Protein AF-A0A842XPE3-F1 (afdb_monomer_lite)

Structure (mmCIF, N/CA/C/O backbone):
data_AF-A0A842XPE3-F1
#
_entry.id   AF-A0A842XPE3-F1
#
loop_
_atom_site.group_PDB
_atom_site.id
_atom_site.type_symbol
_atom_site.label_atom_id
_atom_site.label_alt_id
_atom_site.label_comp_id
_atom_site.label_asym_id
_atom_site.label_entity_id
_atom_site.label_seq_id
_atom_site.pdbx_PDB_ins_code
_atom_site.Cartn_x
_atom_site.Cartn_y
_atom_site.Cartn_z
_atom_site.occupancy
_atom_site.B_iso_or_equiv
_atom_site.auth_seq_id
_atom_site.auth_comp_id
_atom_site.auth_asym_id
_atom_site.auth_atom_id
_atom_site.pdbx_PDB_model_num
ATOM 1 N N . MET A 1 1 ? 25.062 -18.124 -10.244 1.00 36.00 1 MET A N 1
ATOM 2 C CA . MET A 1 1 ? 24.394 -17.524 -9.070 1.00 36.00 1 MET A CA 1
ATOM 3 C C . MET A 1 1 ? 24.618 -16.019 -9.121 1.00 36.00 1 MET A C 1
ATOM 5 O O . MET A 1 1 ? 25.694 -15.563 -8.755 1.00 36.00 1 MET A O 1
ATOM 9 N N . LYS A 1 2 ? 23.674 -15.262 -9.690 1.00 33.22 2 LYS A N 1
ATOM 10 C CA . LYS A 1 2 ? 23.742 -13.795 -9.769 1.00 33.22 2 LYS A CA 1
ATOM 11 C C . LYS A 1 2 ? 22.611 -13.239 -8.909 1.00 33.22 2 LYS A C 1
ATOM 13 O O . LYS A 1 2 ? 21.459 -13.591 -9.124 1.00 33.22 2 LYS A O 1
ATOM 18 N N . LYS A 1 3 ? 22.985 -12.457 -7.898 1.00 35.69 3 LYS A N 1
ATOM 19 C CA . LYS A 1 3 ? 22.075 -11.741 -7.002 1.00 35.69 3 LYS A CA 1
ATOM 20 C C . LYS A 1 3 ? 21.251 -10.766 -7.851 1.00 35.69 3 LYS A C 1
ATOM 22 O O . LYS A 1 3 ? 21.852 -9.959 -8.555 1.00 35.69 3 LYS A O 1
ATOM 27 N N . LYS A 1 4 ? 19.920 -10.881 -7.822 1.00 38.25 4 LYS A N 1
ATOM 28 C CA . LYS A 1 4 ? 19.006 -9.914 -8.442 1.00 38.25 4 LYS A CA 1
ATOM 29 C C . LYS A 1 4 ? 19.022 -8.660 -7.559 1.00 38.25 4 LYS A C 1
ATOM 31 O O . LYS A 1 4 ? 18.637 -8.713 -6.396 1.00 38.25 4 LYS A O 1
ATOM 36 N N . THR A 1 5 ? 19.607 -7.581 -8.066 1.00 37.44 5 THR A N 1
ATOM 37 C CA . THR A 1 5 ? 19.641 -6.265 -7.418 1.00 37.44 5 THR A CA 1
ATOM 38 C C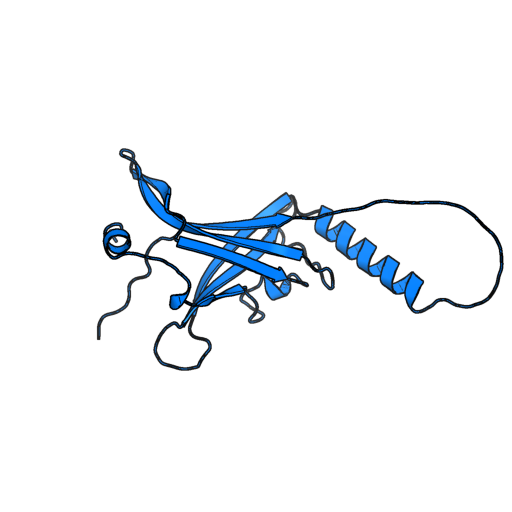 . THR A 1 5 ? 18.333 -5.536 -7.702 1.00 37.44 5 THR A C 1
ATOM 40 O O . THR A 1 5 ? 17.920 -5.433 -8.852 1.00 37.44 5 THR A O 1
ATOM 43 N N . LEU A 1 6 ? 17.687 -5.086 -6.628 1.00 38.62 6 LEU A N 1
ATOM 44 C CA . LEU A 1 6 ? 16.373 -4.451 -6.579 1.00 38.62 6 LEU A CA 1
ATOM 45 C C . LEU A 1 6 ? 16.421 -3.052 -7.234 1.00 38.62 6 LEU A C 1
ATOM 47 O O . LEU A 1 6 ? 17.129 -2.173 -6.752 1.00 38.62 6 LEU A O 1
ATOM 51 N N . THR A 1 7 ? 15.699 -2.859 -8.339 1.00 47.25 7 THR A N 1
ATOM 52 C CA . THR A 1 7 ? 15.578 -1.593 -9.090 1.00 47.25 7 THR A CA 1
ATOM 53 C C . THR A 1 7 ? 14.576 -0.623 -8.447 1.00 47.25 7 THR A C 1
ATOM 55 O O . THR A 1 7 ? 13.522 -1.038 -7.968 1.00 47.25 7 THR A O 1
ATOM 58 N N . SER A 1 8 ? 14.901 0.677 -8.457 1.00 49.47 8 SER A N 1
ATOM 59 C CA . SER A 1 8 ? 14.125 1.764 -7.834 1.00 49.47 8 SER A CA 1
ATOM 60 C C . SER A 1 8 ? 12.834 2.078 -8.610 1.00 49.47 8 SER A C 1
ATOM 62 O O . SER A 1 8 ? 12.870 2.478 -9.774 1.00 49.47 8 SER A O 1
ATOM 64 N N . LEU A 1 9 ? 11.683 1.907 -7.960 1.00 60.75 9 LEU A N 1
ATOM 65 C CA . LEU A 1 9 ? 10.339 1.984 -8.538 1.00 60.75 9 LEU A CA 1
ATOM 66 C C . LEU A 1 9 ? 9.446 2.815 -7.608 1.00 60.75 9 LEU A C 1
ATOM 68 O O . LEU A 1 9 ? 9.406 2.570 -6.402 1.00 60.75 9 LEU A O 1
ATOM 72 N N . ILE A 1 10 ? 8.716 3.790 -8.153 1.00 66.12 10 ILE A N 1
ATOM 73 C CA . ILE A 1 10 ? 7.842 4.659 -7.354 1.00 66.12 10 ILE A CA 1
ATOM 74 C C . ILE A 1 10 ? 6.418 4.100 -7.394 1.00 66.12 10 ILE A C 1
ATOM 76 O O . ILE A 1 10 ? 5.744 4.142 -8.427 1.00 66.12 10 ILE A O 1
ATOM 80 N N . VAL A 1 11 ? 5.940 3.619 -6.245 1.00 74.38 11 VAL A N 1
ATOM 81 C CA . VAL A 1 11 ? 4.558 3.157 -6.054 1.00 74.38 11 VAL A CA 1
ATOM 82 C C . VAL A 1 11 ? 3.724 4.272 -5.431 1.00 74.38 11 VAL A C 1
ATOM 84 O O . VAL A 1 11 ? 4.119 4.875 -4.436 1.00 74.38 11 VAL A O 1
ATOM 87 N N . MET A 1 12 ? 2.563 4.560 -6.020 1.00 73.69 12 MET A N 1
ATOM 88 C CA . MET A 1 12 ? 1.589 5.507 -5.481 1.00 73.69 12 MET A CA 1
ATOM 89 C C . MET A 1 12 ? 0.280 4.788 -5.176 1.00 73.69 12 MET A C 1
ATOM 91 O O . MET A 1 12 ? -0.225 4.028 -6.003 1.00 73.69 12 MET A O 1
ATOM 95 N N . VAL A 1 13 ? -0.267 5.077 -3.997 1.00 73.00 13 VAL A N 1
ATOM 96 C CA . VAL A 1 13 ? -1.545 4.554 -3.524 1.00 73.00 13 VAL A CA 1
ATOM 97 C C . VAL A 1 13 ? -2.508 5.717 -3.294 1.00 73.00 13 VAL A C 1
ATOM 99 O O . VAL A 1 13 ? -2.135 6.704 -2.659 1.00 73.00 13 VAL A O 1
ATOM 102 N N . ALA A 1 14 ? -3.730 5.611 -3.817 1.00 69.88 14 ALA A N 1
ATOM 103 C CA . ALA A 1 14 ? -4.815 6.557 -3.558 1.00 69.88 14 ALA A CA 1
ATOM 104 C C . ALA A 1 14 ? -5.990 5.835 -2.881 1.00 69.88 14 ALA A C 1
ATOM 106 O O . ALA A 1 14 ? -6.438 4.796 -3.366 1.00 69.88 14 ALA A O 1
ATOM 107 N N . ILE A 1 15 ? -6.474 6.394 -1.766 1.00 66.62 15 ILE A N 1
ATOM 108 C CA . ILE A 1 15 ? -7.606 5.875 -0.985 1.00 66.62 15 ILE A CA 1
ATOM 109 C C . ILE A 1 15 ? -8.781 6.836 -1.173 1.00 66.62 15 ILE A C 1
ATOM 111 O O . ILE A 1 15 ? -8.673 8.025 -0.872 1.00 66.62 15 ILE A O 1
ATOM 115 N N . LEU A 1 16 ? -9.890 6.330 -1.712 1.00 53.88 16 LEU A N 1
ATOM 116 C CA . LEU A 1 16 ? -11.106 7.103 -1.972 1.00 53.88 16 LEU A CA 1
ATOM 117 C C . LEU A 1 16 ? -12.154 6.785 -0.899 1.00 53.88 16 LEU A C 1
ATOM 119 O O . LEU A 1 16 ? -12.742 5.709 -0.907 1.00 53.88 16 LEU A O 1
ATOM 123 N N . LEU A 1 17 ? -12.410 7.734 0.004 1.00 44.88 17 LEU A N 1
ATOM 124 C CA . LEU A 1 17 ? -13.482 7.653 1.001 1.00 44.88 17 LEU A CA 1
ATOM 125 C C . LEU A 1 17 ? -14.744 8.343 0.460 1.00 44.88 17 LEU A C 1
ATOM 127 O O . LEU A 1 17 ? -14.771 9.563 0.304 1.00 44.88 17 LEU A O 1
ATOM 131 N N . PHE A 1 18 ? -15.798 7.575 0.174 1.00 36.72 18 PHE A N 1
ATOM 132 C CA . PHE A 1 18 ? -17.122 8.108 -0.167 1.00 36.72 18 PHE A CA 1
ATOM 133 C C . PHE A 1 18 ? -18.004 8.119 1.088 1.00 36.72 18 PHE A C 1
ATOM 135 O O . PHE A 1 18 ? -18.432 7.066 1.548 1.00 36.72 18 PHE A O 1
ATOM 142 N N . VAL A 1 19 ? -18.305 9.302 1.633 1.00 42.56 19 VAL A N 1
ATOM 143 C CA . VAL A 1 19 ? -19.253 9.453 2.751 1.00 42.56 19 VAL A CA 1
ATOM 144 C C . VAL A 1 19 ? -20.559 10.036 2.212 1.00 42.56 19 VAL A C 1
ATOM 146 O O . VAL A 1 19 ? -20.642 11.227 1.918 1.00 42.56 19 VAL A O 1
ATOM 149 N N . MET A 1 20 ? -21.586 9.196 2.052 1.00 39.41 20 MET A N 1
ATOM 150 C CA . MET A 1 20 ? -22.946 9.654 1.752 1.00 39.41 20 MET A CA 1
ATOM 151 C C . MET A 1 20 ? -23.725 9.836 3.056 1.00 39.41 20 MET A C 1
ATOM 153 O O . MET A 1 20 ? -24.170 8.868 3.662 1.00 39.41 20 MET A O 1
ATOM 157 N N . PHE A 1 21 ? -23.918 11.087 3.477 1.00 45.19 21 PHE A N 1
ATOM 158 C CA . PHE A 1 21 ? -24.895 11.430 4.509 1.00 45.19 21 PHE A CA 1
ATOM 159 C C . PHE A 1 21 ? -26.269 11.642 3.869 1.00 45.19 21 PHE A C 1
ATOM 161 O O . PHE A 1 21 ? -26.440 12.550 3.055 1.00 45.19 21 PHE A O 1
ATOM 168 N N . ALA A 1 22 ? -27.266 10.855 4.275 1.00 47.03 22 ALA A N 1
ATOM 169 C CA . ALA A 1 22 ? -28.668 11.174 4.032 1.00 47.03 22 ALA A CA 1
ATOM 170 C C . ALA A 1 22 ? -29.568 10.666 5.172 1.00 47.03 22 ALA A C 1
ATOM 172 O O . ALA A 1 22 ? -29.784 9.468 5.313 1.00 47.03 22 ALA A O 1
ATOM 173 N N . GLY A 1 23 ? -30.151 11.616 5.914 1.00 35.38 23 GLY A N 1
ATOM 174 C CA . GLY A 1 23 ? -31.507 11.491 6.459 1.00 35.38 23 GLY A CA 1
ATOM 175 C C . GLY A 1 23 ? -31.656 11.265 7.966 1.00 35.38 23 GLY A C 1
ATO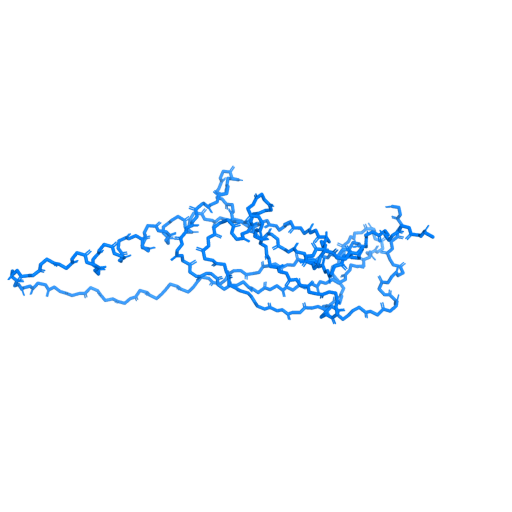M 176 O O . GLY A 1 23 ? -31.789 10.132 8.411 1.00 35.38 23 GLY A O 1
ATOM 177 N N . CYS A 1 24 ? -31.791 12.354 8.729 1.00 47.81 24 CYS A N 1
ATOM 178 C CA . CYS A 1 24 ? -32.599 12.364 9.955 1.00 47.81 24 CYS A CA 1
ATOM 179 C C . CYS A 1 24 ? -34.094 12.436 9.586 1.00 47.81 24 CYS A C 1
ATOM 181 O O . CYS A 1 24 ? -34.437 13.235 8.716 1.00 47.81 24 CYS A O 1
ATOM 183 N N . VAL A 1 25 ? -34.972 11.691 10.276 1.00 49.00 25 VAL A N 1
ATOM 184 C CA . VAL A 1 25 ? -36.360 12.089 10.618 1.00 49.00 25 VAL A CA 1
ATOM 185 C C . VAL A 1 25 ? -36.943 11.167 11.711 1.00 49.00 25 VAL A C 1
ATOM 187 O O . VAL A 1 25 ? -36.576 9.999 11.810 1.00 49.00 25 VAL A O 1
ATOM 190 N N . GLU A 1 26 ? -37.794 11.771 12.546 1.00 46.25 26 GLU A N 1
ATOM 191 C CA . GLU A 1 26 ? -38.226 11.466 13.924 1.00 46.25 26 GLU A CA 1
ATOM 192 C C . GLU A 1 26 ? -39.283 10.355 14.175 1.00 46.25 26 GLU A C 1
ATOM 194 O O . GLU A 1 26 ? -40.175 10.116 13.368 1.00 46.25 26 GLU A O 1
ATOM 199 N N . GLU A 1 27 ? -39.160 9.784 15.389 1.00 46.66 27 GLU A N 1
ATOM 200 C CA . GLU A 1 27 ? -40.140 9.460 16.460 1.00 46.66 27 GLU A CA 1
ATOM 201 C C . GLU A 1 27 ? -41.373 8.539 16.243 1.00 46.66 27 GLU A C 1
ATOM 203 O O . GLU A 1 27 ? -42.316 8.853 15.521 1.00 46.66 27 GLU A O 1
ATOM 208 N N . GLY A 1 28 ? -41.430 7.455 17.046 1.00 37.06 28 GLY A N 1
ATOM 209 C CA . GLY A 1 28 ? -42.681 6.841 17.529 1.00 37.06 28 GLY A CA 1
ATOM 210 C C . GLY A 1 28 ? -42.719 5.302 17.605 1.00 37.06 28 GLY A C 1
ATOM 211 O O . GLY A 1 28 ? -42.912 4.646 16.587 1.00 37.06 28 GLY A O 1
ATOM 212 N N . GLY A 1 29 ? -42.661 4.724 18.819 1.00 32.75 29 GLY A N 1
ATOM 213 C CA . GLY A 1 29 ? -43.177 3.369 19.114 1.00 32.75 29 GLY A CA 1
ATOM 214 C C . GLY A 1 29 ? -42.201 2.388 19.786 1.00 32.75 29 GLY A C 1
ATOM 215 O O . GLY A 1 29 ? -41.209 1.969 19.202 1.00 32.75 29 GLY A O 1
ATOM 216 N N . GLU A 1 30 ? -42.513 1.991 21.020 1.00 46.19 30 GLU A N 1
ATOM 217 C CA . GLU A 1 30 ? -41.716 1.109 21.882 1.00 46.19 30 GLU A CA 1
ATOM 218 C C . GLU A 1 30 ? -41.794 -0.389 21.506 1.00 46.19 30 GLU A C 1
ATOM 220 O O . GLU A 1 30 ? -42.855 -0.923 21.189 1.00 46.19 30 GLU A O 1
ATOM 225 N N . THR A 1 31 ? -40.663 -1.078 21.718 1.00 50.97 31 THR A N 1
ATOM 226 C CA . THR A 1 31 ? -40.446 -2.533 21.904 1.00 50.97 31 THR A CA 1
ATOM 227 C C . THR A 1 31 ? -40.299 -3.470 20.691 1.00 50.97 31 THR A C 1
ATOM 229 O O . THR A 1 31 ? -41.121 -4.338 20.424 1.00 50.97 31 THR A O 1
ATOM 232 N N . ALA A 1 32 ? -39.097 -3.454 20.106 1.00 39.03 32 ALA A N 1
ATOM 233 C CA . ALA A 1 32 ? -38.314 -4.671 19.855 1.00 39.03 32 ALA A CA 1
ATOM 234 C C . ALA A 1 32 ? -36.823 -4.310 19.950 1.00 39.03 32 ALA A C 1
ATOM 236 O O . ALA A 1 32 ? -36.378 -3.386 19.279 1.00 39.03 32 ALA A O 1
ATOM 237 N N . LYS A 1 33 ? -36.054 -4.985 20.813 1.00 48.81 33 LYS A N 1
ATOM 238 C CA . LYS A 1 33 ? -34.618 -4.719 21.008 1.00 48.81 33 LYS A CA 1
ATOM 239 C C . LYS A 1 33 ? -33.875 -5.011 19.686 1.00 48.81 33 LYS A C 1
ATOM 241 O O . LYS A 1 33 ? -33.785 -6.184 19.322 1.00 48.81 33 LYS A O 1
ATOM 246 N N . PRO A 1 34 ? -33.344 -4.009 18.955 1.00 46.06 34 PRO A N 1
ATOM 247 C CA . PRO A 1 34 ? -32.669 -4.226 17.684 1.00 46.06 34 PRO A CA 1
ATOM 248 C C . PRO A 1 34 ? -31.174 -4.360 17.966 1.00 46.06 34 PRO A C 1
ATOM 250 O O . PRO A 1 34 ? -30.375 -3.502 17.603 1.00 46.06 34 PRO A O 1
ATOM 253 N N . THR A 1 35 ? -30.785 -5.409 18.691 1.00 52.56 35 THR A N 1
ATOM 254 C CA . THR A 1 35 ? -29.404 -5.519 19.185 1.00 52.56 35 THR A CA 1
ATOM 255 C C . THR A 1 35 ? -28.397 -5.729 18.046 1.00 52.56 35 THR A C 1
ATOM 257 O O . THR A 1 35 ? -27.246 -5.372 18.193 1.00 52.56 35 THR A O 1
ATOM 260 N N . GLY A 1 36 ? -28.813 -6.230 16.875 1.00 49.16 36 GLY A N 1
ATOM 261 C CA . GLY A 1 36 ? -27.883 -6.501 15.766 1.00 49.16 36 GLY A CA 1
ATOM 262 C C . GLY A 1 36 ? -27.608 -5.329 14.815 1.00 49.16 36 GLY A C 1
ATOM 263 O O . GLY A 1 36 ? -26.529 -5.259 14.237 1.00 49.16 36 GLY A O 1
ATOM 264 N N . GLN A 1 37 ? -28.565 -4.415 14.624 1.00 48.00 37 GLN A N 1
ATOM 265 C CA . GLN A 1 37 ? -28.473 -3.384 13.579 1.00 48.00 37 GLN A CA 1
ATOM 266 C C . GLN A 1 37 ? -28.061 -2.018 14.134 1.00 48.00 37 GLN A C 1
ATOM 268 O O . GLN A 1 37 ? -27.247 -1.340 13.516 1.00 48.00 37 GLN A O 1
ATOM 273 N N . ALA A 1 38 ? -28.546 -1.639 15.321 1.00 54.19 38 ALA A N 1
ATOM 274 C CA . ALA A 1 38 ? -28.102 -0.409 15.977 1.00 54.19 38 ALA A CA 1
ATOM 275 C C . ALA A 1 38 ? -26.623 -0.503 16.394 1.00 54.19 38 ALA A C 1
ATOM 277 O O . ALA A 1 38 ? -25.859 0.436 16.190 1.00 54.19 38 ALA A O 1
ATOM 278 N N . GLU A 1 39 ? -26.191 -1.659 16.905 1.00 58.91 39 GLU A N 1
ATOM 279 C CA . GLU A 1 39 ? -24.817 -1.873 17.377 1.00 58.91 39 GLU A CA 1
ATOM 280 C C . GLU A 1 39 ? -23.798 -1.852 16.222 1.00 58.91 39 GLU A C 1
ATOM 282 O O . GLU A 1 39 ? -22.776 -1.174 16.321 1.00 58.91 39 GLU A O 1
ATOM 287 N N . LYS A 1 40 ? -24.123 -2.476 15.078 1.00 60.47 40 LYS A N 1
ATOM 288 C CA . LYS A 1 40 ? -23.266 -2.476 13.879 1.00 60.47 40 LYS A CA 1
ATOM 289 C C . LYS A 1 40 ? -23.090 -1.077 13.275 1.00 60.47 40 LYS A C 1
ATOM 291 O O . LYS A 1 40 ? -21.971 -0.700 12.948 1.00 60.47 40 LYS A O 1
ATOM 296 N N . VAL A 1 41 ? -24.167 -0.289 13.196 1.00 64.56 41 VAL A N 1
ATOM 297 C CA . VAL A 1 41 ? -24.109 1.108 12.720 1.00 64.56 41 VAL A CA 1
ATOM 298 C C . VAL A 1 41 ? -23.256 1.970 13.652 1.00 64.56 41 VAL A C 1
ATOM 300 O O . VAL A 1 41 ? -22.528 2.844 13.188 1.00 64.56 41 VAL A O 1
ATOM 303 N N . THR A 1 42 ? -23.297 1.702 14.960 1.00 77.44 42 THR A N 1
ATOM 304 C CA . THR A 1 42 ? -22.484 2.442 15.935 1.00 77.44 42 THR A CA 1
ATOM 305 C C . THR A 1 42 ? -20.999 2.127 15.771 1.00 77.44 42 THR A C 1
ATOM 307 O O . THR A 1 42 ? -20.172 3.025 15.888 1.00 77.44 42 THR A O 1
ATOM 310 N N . GLU A 1 43 ? -20.649 0.868 15.496 1.00 85.56 43 GLU A N 1
ATOM 311 C CA . GLU A 1 43 ? -19.250 0.469 15.347 1.00 85.56 43 GLU A CA 1
ATOM 312 C C . GLU A 1 43 ? -18.647 0.963 14.034 1.00 85.56 43 GLU A C 1
ATOM 314 O O . GLU A 1 43 ? -17.614 1.619 14.062 1.00 85.56 43 GLU A O 1
ATOM 319 N N . GLU A 1 44 ? -19.333 0.769 12.908 1.00 86.62 44 GLU A N 1
ATOM 320 C CA . GLU A 1 44 ? -18.898 1.310 11.615 1.00 86.62 44 GLU A CA 1
ATOM 321 C C . GLU A 1 44 ? -18.707 2.835 11.683 1.00 86.62 44 GLU A C 1
ATOM 323 O O . GLU A 1 44 ? -17.696 3.358 11.221 1.00 86.62 44 GLU A O 1
ATOM 328 N N . SER A 1 45 ? -19.611 3.548 12.366 1.00 89.25 45 SER A N 1
ATOM 329 C CA . SER A 1 45 ? -19.487 4.999 12.569 1.00 89.25 45 SER A CA 1
ATOM 330 C C . SER A 1 45 ? -18.221 5.385 13.343 1.00 89.25 45 SER A C 1
ATOM 332 O O . SER A 1 45 ? -17.534 6.322 12.946 1.00 89.25 45 SER A O 1
ATOM 334 N N . LYS A 1 46 ? -17.853 4.651 14.404 1.00 93.62 46 LYS A N 1
ATOM 335 C CA . LYS A 1 46 ? -16.594 4.899 15.137 1.00 93.62 46 LYS A CA 1
ATOM 336 C C . LYS A 1 46 ? -15.364 4.628 14.276 1.00 93.62 46 LYS A C 1
ATOM 338 O O . LYS A 1 46 ? -14.380 5.356 14.361 1.00 93.62 46 LYS A O 1
ATOM 343 N N . GLN A 1 47 ? -15.402 3.580 13.458 1.00 95.25 47 GLN A N 1
ATOM 344 C CA . GLN A 1 47 ? -14.294 3.243 12.562 1.00 95.25 47 GLN A CA 1
ATOM 345 C C . GLN A 1 47 ? -14.128 4.318 11.481 1.00 95.25 47 GLN A C 1
ATOM 347 O O . GLN A 1 47 ? -13.007 4.713 11.163 1.00 95.25 47 GLN A O 1
ATOM 352 N N . MET A 1 48 ? -15.236 4.885 10.998 1.00 91.88 48 MET A N 1
ATOM 353 C CA . MET A 1 48 ? -15.226 6.049 10.112 1.00 91.88 48 MET A CA 1
ATOM 354 C C . MET A 1 48 ? -14.696 7.317 10.799 1.00 91.88 48 MET A C 1
ATOM 356 O O . MET A 1 48 ? -13.953 8.073 10.175 1.00 91.88 48 MET A O 1
ATOM 360 N N . GLU A 1 49 ? -15.012 7.548 12.079 1.00 93.19 49 GLU A N 1
ATOM 361 C CA . GLU A 1 49 ? -14.414 8.641 12.864 1.00 93.19 49 GLU A CA 1
ATOM 362 C C . GLU A 1 49 ? -12.897 8.469 13.020 1.00 93.19 49 GLU A C 1
ATOM 364 O O . GLU A 1 49 ? -12.155 9.437 12.854 1.00 93.19 49 GLU A O 1
ATOM 369 N N . LEU A 1 50 ? -12.417 7.245 13.271 1.00 94.31 50 LEU A N 1
ATOM 370 C CA . LEU A 1 50 ? -10.982 6.943 13.291 1.00 94.31 50 LEU A CA 1
ATOM 371 C C . LEU A 1 50 ? -10.340 7.221 11.931 1.00 94.31 50 LEU A C 1
ATOM 373 O O . LEU A 1 50 ? -9.319 7.901 11.866 1.00 94.31 50 LEU A O 1
ATOM 377 N N . LEU A 1 51 ? -10.948 6.759 10.839 1.00 95.06 51 LEU A N 1
ATOM 378 C CA . LEU A 1 51 ? -10.459 7.015 9.483 1.00 95.06 51 LEU A CA 1
ATOM 379 C C . LEU A 1 51 ? -10.406 8.504 9.141 1.00 95.06 51 LEU A C 1
ATOM 381 O O . LEU A 1 51 ? -9.469 8.940 8.476 1.00 95.06 51 LEU A O 1
ATOM 385 N N . ALA A 1 52 ? -11.351 9.301 9.642 1.00 94.88 52 ALA A N 1
ATOM 386 C CA . ALA A 1 52 ? -11.354 10.750 9.454 1.00 94.88 52 ALA A CA 1
ATOM 387 C C . ALA A 1 52 ? -10.158 11.458 10.122 1.00 94.88 52 ALA A C 1
ATOM 389 O O . ALA A 1 52 ? -9.869 12.607 9.787 1.00 94.88 52 ALA A O 1
ATOM 390 N N . THR A 1 53 ? -9.437 10.792 11.034 1.00 96.38 53 THR A N 1
ATOM 391 C CA . THR A 1 53 ? -8.192 11.321 11.620 1.00 96.38 53 THR A CA 1
ATOM 392 C C . THR A 1 53 ? -6.975 11.172 10.706 1.00 96.38 53 THR A C 1
ATOM 394 O O . THR A 1 53 ? -5.948 11.803 10.962 1.00 96.38 53 THR A O 1
ATOM 397 N N . ALA A 1 54 ? -7.067 10.368 9.641 1.00 96.19 54 ALA A N 1
ATOM 398 C CA . ALA A 1 54 ? -5.974 10.171 8.701 1.00 96.19 54 ALA A CA 1
ATOM 399 C C . ALA A 1 54 ? -5.675 11.471 7.939 1.00 96.19 54 ALA A C 1
ATOM 401 O O . ALA A 1 54 ? -6.532 12.018 7.246 1.00 96.19 54 ALA A O 1
ATOM 402 N N . VAL A 1 55 ? -4.434 11.949 8.029 1.00 96.56 55 VAL A N 1
ATOM 403 C CA . VAL A 1 55 ? -3.977 13.163 7.325 1.00 96.56 55 VAL A CA 1
ATOM 404 C C . VAL A 1 55 ? -2.903 12.875 6.283 1.00 96.56 55 VAL A C 1
ATOM 406 O O . VAL A 1 55 ? -2.637 13.712 5.422 1.00 96.56 55 VAL A O 1
ATOM 409 N N . SER A 1 56 ? -2.261 11.709 6.354 1.00 95.06 56 SER A N 1
ATOM 410 C CA . SER A 1 56 ? -1.269 11.286 5.368 1.00 95.06 56 SER A CA 1
ATOM 411 C C . SER A 1 56 ? -1.282 9.773 5.180 1.00 95.06 56 SER A C 1
ATOM 413 O O . SER A 1 56 ? -1.789 9.032 6.017 1.00 95.06 56 SER A O 1
ATOM 415 N N . GLY A 1 57 ? -0.739 9.322 4.052 1.00 91.81 57 GLY A N 1
ATOM 416 C CA . GLY A 1 57 ? -0.494 7.913 3.775 1.00 91.81 57 GLY A CA 1
ATOM 417 C C . GLY A 1 57 ? 1.001 7.661 3.621 1.00 91.81 57 GLY A C 1
ATOM 418 O O . GLY A 1 57 ? 1.735 8.522 3.133 1.00 91.81 57 GLY A O 1
ATOM 419 N N . SER A 1 58 ? 1.449 6.474 4.006 1.00 90.56 58 SER A N 1
ATOM 420 C CA . SER A 1 58 ? 2.785 5.970 3.704 1.00 90.56 58 SER A CA 1
ATOM 421 C C . SER A 1 58 ? 2.678 4.612 3.025 1.00 90.56 58 SER A C 1
ATOM 423 O O . SER A 1 58 ? 1.691 3.900 3.192 1.00 90.56 58 SER A O 1
ATOM 425 N N . VAL A 1 59 ? 3.669 4.278 2.205 1.00 92.31 59 VAL A N 1
ATOM 426 C CA . VAL A 1 59 ? 3.686 3.026 1.451 1.00 92.31 59 VAL A CA 1
ATOM 427 C C . VAL A 1 59 ? 5.043 2.384 1.648 1.00 92.31 59 VAL A C 1
ATOM 429 O O . VAL A 1 59 ? 6.072 2.981 1.335 1.00 92.31 59 VAL A O 1
ATOM 432 N N . MET A 1 60 ? 5.037 1.159 2.153 1.00 91.62 60 MET A N 1
ATOM 433 C CA . MET A 1 60 ? 6.202 0.287 2.157 1.00 91.62 60 MET A CA 1
ATOM 434 C C . MET A 1 60 ? 6.023 -0.764 1.065 1.00 91.62 60 MET A C 1
ATOM 436 O O . MET A 1 60 ? 4.916 -1.237 0.820 1.00 91.62 60 MET A O 1
ATOM 440 N N . THR A 1 61 ? 7.110 -1.128 0.396 1.00 90.69 61 THR A N 1
ATOM 441 C CA . THR A 1 61 ? 7.094 -2.184 -0.618 1.00 90.69 61 THR A CA 1
ATOM 442 C C . THR A 1 61 ? 8.228 -3.161 -0.373 1.00 90.69 61 THR A C 1
ATOM 444 O O . THR A 1 61 ? 9.286 -2.784 0.131 1.00 90.69 61 THR A O 1
ATOM 447 N N . MET A 1 62 ? 7.991 -4.430 -0.688 1.00 89.06 62 MET A N 1
ATOM 448 C CA . MET A 1 62 ? 9.000 -5.485 -0.617 1.00 89.06 62 MET A CA 1
ATOM 449 C C . MET A 1 62 ? 8.790 -6.449 -1.775 1.00 89.06 62 MET A C 1
ATOM 451 O O . MET A 1 62 ? 7.651 -6.826 -2.045 1.00 89.06 62 MET A O 1
ATOM 455 N N . ALA A 1 63 ? 9.873 -6.885 -2.413 1.00 88.62 63 ALA A N 1
ATOM 456 C CA . ALA A 1 63 ? 9.820 -8.114 -3.192 1.00 88.62 63 ALA A CA 1
ATOM 457 C C . ALA A 1 63 ? 9.626 -9.289 -2.221 1.00 88.62 63 ALA A C 1
ATOM 459 O O . ALA A 1 63 ? 10.260 -9.315 -1.159 1.00 88.62 63 ALA A O 1
ATOM 460 N N . LYS A 1 64 ? 8.706 -10.202 -2.531 1.00 85.81 64 LYS A N 1
ATOM 461 C CA . LYS A 1 64 ? 8.487 -11.410 -1.733 1.00 85.81 64 LYS A CA 1
ATOM 462 C C . LYS A 1 64 ? 8.159 -12.596 -2.625 1.00 85.81 64 LYS A C 1
ATOM 464 O O . LYS A 1 64 ? 7.424 -12.463 -3.598 1.00 85.81 64 LYS A O 1
ATOM 469 N N . ASN A 1 65 ? 8.618 -13.753 -2.178 1.00 86.44 65 ASN A N 1
ATOM 470 C CA . ASN A 1 65 ? 8.027 -15.039 -2.495 1.00 86.44 65 ASN A CA 1
ATOM 471 C C . ASN A 1 65 ? 6.817 -15.313 -1.568 1.00 86.44 65 ASN A C 1
ATOM 473 O O . ASN A 1 65 ? 6.859 -15.031 -0.364 1.00 86.44 65 ASN A O 1
ATOM 477 N N . TRP A 1 66 ? 5.739 -15.852 -2.125 1.00 85.81 66 TRP A N 1
ATOM 478 C CA . TRP A 1 66 ? 4.544 -16.348 -1.453 1.00 85.81 66 TRP A CA 1
ATOM 479 C C . TRP A 1 66 ? 4.109 -17.754 -1.911 1.00 85.81 66 TRP A C 1
ATOM 481 O O . TRP A 1 66 ? 3.106 -18.249 -1.390 1.00 85.81 66 TRP A O 1
ATOM 491 N N . ASP A 1 67 ? 4.818 -18.395 -2.843 1.00 84.38 67 ASP A N 1
ATOM 492 C CA . ASP A 1 67 ? 4.555 -19.762 -3.322 1.00 84.38 67 ASP A CA 1
ATOM 493 C C . ASP A 1 67 ? 5.558 -20.829 -2.811 1.00 84.38 67 ASP A C 1
ATOM 495 O O . ASP A 1 67 ? 5.406 -22.024 -3.074 1.00 84.38 67 ASP A O 1
ATOM 499 N N . ALA A 1 68 ? 6.523 -20.399 -1.995 1.00 77.19 68 ALA A N 1
ATOM 500 C CA . ALA A 1 68 ? 7.619 -21.160 -1.398 1.00 77.19 68 ALA A CA 1
ATOM 501 C C . ALA A 1 68 ? 8.663 -21.729 -2.380 1.00 77.19 68 ALA A C 1
ATOM 503 O O . ALA A 1 68 ? 9.396 -22.660 -2.020 1.00 77.19 68 ALA A O 1
ATOM 504 N N . ASP A 1 69 ? 8.768 -21.173 -3.586 1.00 82.75 69 ASP A N 1
ATOM 505 C CA . ASP A 1 69 ? 9.894 -21.402 -4.486 1.00 82.75 69 ASP A CA 1
ATOM 506 C C . ASP A 1 69 ? 11.140 -20.537 -4.140 1.00 82.75 69 ASP A C 1
ATOM 508 O O . ASP A 1 69 ? 11.276 -19.984 -3.043 1.00 82.75 69 ASP A O 1
ATOM 512 N N . ALA A 1 70 ? 12.157 -20.545 -5.008 1.00 75.06 70 ALA A N 1
ATOM 513 C CA . ALA A 1 70 ? 13.421 -19.841 -4.763 1.00 75.06 70 ALA A CA 1
ATOM 514 C C . ALA A 1 70 ? 13.439 -18.392 -5.285 1.00 75.06 70 ALA A C 1
ATOM 516 O O . ALA A 1 70 ? 14.434 -17.684 -5.090 1.00 75.06 70 ALA A O 1
ATOM 517 N N . GLU A 1 71 ? 12.402 -17.973 -5.999 1.00 82.50 71 GLU A N 1
ATOM 518 C CA . GLU A 1 71 ? 12.306 -16.720 -6.729 1.00 82.50 71 GLU A CA 1
ATOM 519 C C . GLU A 1 71 ? 11.251 -15.821 -6.078 1.00 82.50 71 GLU A C 1
ATOM 521 O O . GLU A 1 71 ? 10.279 -16.283 -5.499 1.00 82.50 71 GLU A O 1
ATOM 526 N N . ASP A 1 72 ? 11.458 -14.505 -6.100 1.00 84.44 72 ASP A N 1
ATOM 527 C CA . ASP A 1 72 ? 10.396 -13.601 -5.661 1.00 84.44 72 ASP A CA 1
ATOM 528 C C . ASP A 1 72 ? 9.272 -13.619 -6.708 1.00 84.44 72 ASP A C 1
ATOM 530 O O . ASP A 1 72 ? 9.537 -13.418 -7.896 1.00 84.44 72 ASP A O 1
ATOM 534 N N . ASP A 1 73 ? 8.031 -13.800 -6.263 1.00 86.94 73 ASP A N 1
ATOM 535 C CA . ASP A 1 73 ? 6.844 -13.848 -7.124 1.00 86.94 73 ASP A CA 1
ATOM 536 C C . ASP A 1 73 ? 6.413 -12.457 -7.609 1.00 86.94 73 ASP A C 1
ATOM 538 O O . ASP A 1 73 ? 5.820 -12.283 -8.679 1.00 86.94 73 ASP A O 1
ATOM 542 N N . GLY A 1 74 ? 6.689 -11.433 -6.800 1.00 89.75 74 GLY A N 1
ATOM 543 C CA . GLY A 1 74 ? 6.281 -10.072 -7.102 1.00 89.75 74 GLY A CA 1
ATOM 544 C C . GLY A 1 74 ? 6.556 -9.076 -5.989 1.00 89.75 74 GLY A C 1
ATOM 545 O O . GLY A 1 74 ? 7.374 -9.294 -5.092 1.00 89.75 74 GLY A O 1
ATOM 546 N N . ILE A 1 75 ? 5.847 -7.952 -6.060 1.00 91.44 75 ILE A N 1
ATOM 547 C CA . ILE A 1 75 ? 5.917 -6.861 -5.090 1.00 91.44 75 ILE A CA 1
ATOM 548 C C . ILE A 1 75 ? 4.718 -6.962 -4.151 1.00 91.44 75 ILE A C 1
ATOM 550 O O . ILE A 1 75 ? 3.577 -7.066 -4.593 1.00 91.44 75 ILE A O 1
ATOM 554 N N . VAL A 1 76 ? 4.965 -6.867 -2.848 1.00 94.38 76 VAL A N 1
ATOM 555 C CA . VAL A 1 76 ? 3.919 -6.674 -1.842 1.00 94.38 76 VAL A CA 1
ATOM 556 C C . VAL A 1 76 ? 3.918 -5.221 -1.396 1.00 94.38 76 VAL A C 1
ATOM 558 O O . VAL A 1 76 ? 4.954 -4.687 -0.993 1.00 94.38 76 VAL A O 1
ATOM 561 N N . VAL A 1 77 ? 2.750 -4.588 -1.480 1.00 95.06 77 VAL A N 1
ATOM 562 C CA . VAL A 1 77 ? 2.522 -3.187 -1.124 1.00 95.06 77 VAL A CA 1
ATOM 563 C C . VAL A 1 77 ? 1.798 -3.115 0.216 1.00 95.06 77 VAL A C 1
ATOM 565 O O . VAL A 1 77 ? 0.722 -3.679 0.379 1.00 95.06 77 VAL A O 1
ATOM 568 N N . TYR A 1 78 ? 2.377 -2.383 1.158 1.00 95.38 78 TYR A N 1
ATOM 569 C CA . TYR A 1 78 ? 1.890 -2.193 2.522 1.00 95.38 78 TYR A CA 1
ATOM 570 C C . TYR A 1 78 ? 1.476 -0.724 2.697 1.00 95.38 78 TYR A C 1
ATOM 572 O O . TYR A 1 78 ? 2.325 0.111 3.040 1.00 95.38 78 TYR A O 1
ATOM 580 N N . PRO A 1 79 ? 0.226 -0.362 2.352 1.00 94.94 79 PRO A N 1
ATOM 581 C CA . PRO A 1 79 ? -0.290 0.982 2.581 1.00 94.94 79 PRO A CA 1
ATOM 582 C C . PRO A 1 79 ? -0.595 1.196 4.066 1.00 94.94 79 PRO A C 1
ATOM 584 O O . PRO A 1 79 ? -1.190 0.344 4.712 1.00 94.94 79 PRO A O 1
ATOM 587 N N . ASP A 1 80 ? -0.246 2.359 4.598 1.00 94.50 80 ASP A N 1
ATOM 588 C CA . ASP A 1 80 ? -0.507 2.725 5.989 1.00 94.50 80 ASP A CA 1
ATOM 589 C C . ASP A 1 80 ? -1.056 4.152 6.058 1.00 94.50 80 ASP A C 1
ATOM 591 O O . ASP A 1 80 ? -0.545 5.055 5.390 1.00 94.50 80 ASP A O 1
ATOM 595 N N . LEU A 1 81 ? -2.098 4.353 6.860 1.00 95.81 81 LEU A N 1
ATOM 596 C CA . LEU A 1 81 ? -2.726 5.650 7.093 1.00 95.81 81 LEU A CA 1
ATOM 597 C C . LEU A 1 81 ? -2.191 6.233 8.395 1.00 95.81 81 LEU A C 1
ATOM 599 O O . LEU A 1 81 ? -2.219 5.572 9.430 1.00 95.81 81 LEU A O 1
ATOM 603 N N . LYS A 1 82 ? -1.724 7.480 8.352 1.00 95.94 82 LYS A N 1
ATOM 604 C CA . LYS A 1 82 ? -1.151 8.176 9.501 1.00 95.94 82 LYS A CA 1
ATOM 605 C C . LYS A 1 82 ? -2.021 9.344 9.942 1.00 95.94 82 LYS A C 1
ATOM 607 O O . LYS A 1 82 ? -2.478 10.136 9.110 1.00 95.94 82 LYS A O 1
ATOM 612 N N . ASP A 1 83 ? -2.203 9.469 11.249 1.00 96.62 83 ASP A N 1
ATOM 613 C CA . ASP A 1 83 ? -2.852 10.622 11.864 1.00 96.62 83 ASP A CA 1
ATOM 614 C C . ASP A 1 83 ? -1.915 11.844 11.930 1.00 96.62 83 ASP A C 1
ATOM 616 O O . ASP A 1 83 ? -0.764 11.814 11.483 1.00 96.62 83 ASP A O 1
ATOM 620 N N . SER A 1 84 ? -2.405 12.952 12.490 1.00 96.81 84 SER A N 1
ATOM 621 C CA . SER A 1 84 ? -1.624 14.190 12.629 1.00 96.81 84 SER A CA 1
ATOM 622 C C . SER A 1 84 ? -0.399 14.082 13.540 1.00 96.81 84 SER A C 1
ATOM 624 O O . SER A 1 84 ? 0.456 14.965 13.504 1.00 96.81 84 SER A O 1
ATOM 626 N N . SER A 1 85 ? -0.315 13.041 14.370 1.00 95.94 85 SER A N 1
ATOM 627 C CA . SER A 1 85 ? 0.850 12.745 15.206 1.00 95.94 85 SER A CA 1
ATOM 628 C C . SER A 1 85 ? 1.870 11.832 14.514 1.00 95.94 85 SER A C 1
ATOM 630 O O . SER A 1 85 ? 2.979 11.672 15.017 1.00 95.94 85 SER A O 1
ATOM 632 N N . GLY A 1 86 ? 1.536 11.299 13.332 1.00 93.50 86 GLY A N 1
ATOM 633 C CA . GLY A 1 86 ? 2.362 10.347 12.587 1.00 93.50 86 GLY A CA 1
ATOM 634 C C . GLY A 1 86 ? 2.128 8.885 12.984 1.00 93.50 86 GLY A C 1
ATOM 635 O O . GLY A 1 86 ? 2.826 7.998 12.485 1.00 93.50 86 GLY A O 1
ATOM 636 N N . GLU A 1 87 ? 1.149 8.619 13.847 1.00 95.69 87 GLU A N 1
ATOM 637 C CA . GLU A 1 87 ? 0.794 7.277 14.305 1.00 95.69 87 GLU A CA 1
ATOM 638 C C . GLU A 1 87 ? -0.143 6.584 13.314 1.00 95.69 87 GLU A C 1
ATOM 640 O O . GLU A 1 87 ? -0.909 7.230 12.598 1.00 95.69 87 GLU A O 1
ATOM 645 N N . THR A 1 88 ? -0.075 5.251 13.249 1.00 95.50 88 THR A N 1
ATOM 646 C CA . THR A 1 88 ? -0.967 4.459 12.386 1.00 95.50 88 THR A CA 1
ATOM 647 C C . THR A 1 88 ? -2.411 4.563 12.865 1.00 95.50 88 THR A C 1
ATOM 649 O O . THR A 1 88 ? -2.712 4.262 14.022 1.00 95.50 88 THR A O 1
ATOM 652 N N . VAL A 1 89 ? -3.315 4.899 11.947 1.00 96.56 89 VAL A N 1
ATOM 653 C CA . VAL A 1 89 ? -4.763 4.855 12.157 1.00 96.56 89 VAL A CA 1
ATOM 654 C C . VAL A 1 89 ? -5.215 3.397 12.177 1.00 96.56 89 VAL A C 1
ATOM 656 O O . VAL A 1 89 ? -5.229 2.714 11.154 1.00 96.56 89 VAL A O 1
ATOM 659 N N . LYS A 1 90 ? -5.580 2.902 13.361 1.00 95.94 90 LYS A N 1
ATOM 660 C CA . LYS A 1 90 ? -5.946 1.495 13.591 1.00 95.94 90 LYS A CA 1
ATOM 661 C C . LYS A 1 90 ? -7.442 1.244 13.388 1.00 95.94 90 LYS A C 1
ATOM 663 O O . LYS A 1 90 ? -8.153 0.985 14.354 1.00 95.94 90 LYS A O 1
ATOM 668 N N . PHE A 1 91 ? -7.907 1.345 12.145 1.00 95.56 91 PHE A N 1
ATOM 669 C CA . PHE A 1 91 ? -9.293 1.042 11.764 1.00 95.56 91 PHE A CA 1
ATOM 670 C C . PHE A 1 91 ? -9.497 -0.457 11.486 1.00 95.56 91 PHE A C 1
ATOM 672 O O . PHE A 1 91 ? -8.579 -1.126 11.011 1.00 95.56 91 PHE A O 1
ATOM 679 N N . GLU A 1 92 ? -10.693 -0.984 11.732 1.00 95.75 92 GLU A N 1
ATOM 680 C CA . GLU A 1 92 ? -11.069 -2.364 11.396 1.00 95.75 92 GLU A CA 1
ATOM 681 C C . GLU A 1 92 ? -12.529 -2.438 10.925 1.00 95.75 92 GLU A C 1
ATOM 683 O O . GLU A 1 92 ? -13.386 -1.714 11.425 1.00 95.75 92 GLU A O 1
ATOM 688 N N . GLY A 1 93 ? -12.831 -3.340 9.989 1.00 92.62 93 GLY A N 1
ATOM 689 C CA . GLY A 1 93 ? -14.199 -3.631 9.553 1.00 92.62 93 GLY A CA 1
ATOM 690 C C . GLY A 1 93 ? -14.824 -2.591 8.618 1.00 92.62 93 GLY A C 1
ATOM 691 O O . GLY A 1 93 ? -16.048 -2.572 8.489 1.00 92.62 93 GLY A O 1
ATOM 692 N N . VAL A 1 94 ? -14.012 -1.747 7.971 1.00 91.69 94 VAL A N 1
ATOM 693 C CA . VAL A 1 94 ? -14.455 -0.774 6.957 1.00 91.69 94 VAL A CA 1
ATOM 694 C C . VAL A 1 94 ? -13.712 -1.038 5.656 1.00 91.69 94 VAL A C 1
ATOM 696 O O . VAL A 1 94 ? -12.493 -0.910 5.612 1.00 91.69 94 VAL A O 1
ATOM 699 N N . GLU A 1 95 ? -14.443 -1.362 4.590 1.00 94.00 95 GLU A N 1
ATOM 700 C CA . GLU A 1 95 ? -13.862 -1.606 3.268 1.00 94.00 95 GLU A CA 1
ATOM 701 C C . GLU A 1 95 ? -13.355 -0.303 2.636 1.00 94.00 95 GLU A C 1
ATOM 703 O O . GLU A 1 95 ? -14.127 0.580 2.258 1.00 94.00 95 GLU A O 1
ATOM 708 N N . LEU A 1 96 ? -12.038 -0.198 2.481 1.00 93.38 96 LEU A N 1
ATOM 709 C CA . LEU A 1 96 ? -11.377 0.897 1.789 1.00 93.38 96 LEU A CA 1
ATOM 710 C C . LEU A 1 96 ? -10.906 0.438 0.410 1.00 93.38 96 LEU A C 1
ATOM 712 O O . LEU A 1 96 ? -10.028 -0.428 0.327 1.00 93.38 96 LEU A O 1
ATOM 716 N N . PRO A 1 97 ? -11.420 1.031 -0.681 1.00 94.56 97 PRO A N 1
ATOM 717 C CA . PRO A 1 97 ? -10.878 0.786 -2.004 1.00 94.56 97 PRO A CA 1
ATOM 718 C C . PRO A 1 97 ? -9.511 1.463 -2.137 1.00 94.56 97 PRO A C 1
ATOM 720 O O . PRO A 1 97 ? -9.331 2.644 -1.820 1.00 94.56 97 PRO A O 1
ATOM 723 N N . VAL A 1 98 ? -8.553 0.705 -2.654 1.00 94.50 98 VAL A N 1
ATOM 724 C CA . VAL A 1 98 ? -7.165 1.113 -2.836 1.00 94.50 98 VAL A CA 1
ATOM 725 C C . VAL A 1 98 ? -6.815 1.012 -4.313 1.00 94.50 98 VAL A C 1
ATOM 727 O O . VAL A 1 98 ? -6.817 -0.075 -4.885 1.00 94.50 98 VAL A O 1
ATOM 730 N N . GLU A 1 99 ? -6.480 2.138 -4.939 1.00 96.31 99 GLU A N 1
ATOM 731 C CA . GLU A 1 99 ? -5.893 2.143 -6.280 1.00 96.31 99 GLU A CA 1
ATOM 732 C C . GLU A 1 99 ? -4.366 2.110 -6.162 1.00 96.31 99 GLU A C 1
ATOM 734 O O . GLU A 1 99 ? -3.772 2.975 -5.512 1.00 96.31 99 GLU A O 1
ATOM 739 N N . VAL A 1 100 ? -3.728 1.132 -6.809 1.00 95.38 100 VAL A N 1
ATOM 740 C CA . VAL A 1 100 ? -2.271 0.994 -6.847 1.00 95.38 100 VAL A CA 1
ATOM 741 C C . VAL A 1 100 ? -1.760 1.300 -8.244 1.00 95.38 100 VAL A C 1
ATOM 743 O O . VAL A 1 100 ? -2.158 0.669 -9.224 1.00 95.38 100 VAL A O 1
ATOM 746 N N . LYS A 1 101 ? -0.831 2.254 -8.324 1.00 95.12 101 LYS A N 1
ATOM 747 C CA . LYS A 1 101 ? -0.131 2.622 -9.554 1.00 95.12 101 LYS A CA 1
ATOM 748 C C . LYS A 1 101 ? 1.365 2.514 -9.350 1.00 95.12 101 LYS A C 1
ATOM 750 O O . LYS A 1 101 ? 1.915 3.097 -8.415 1.00 95.12 101 LYS A O 1
ATOM 755 N N . ILE A 1 102 ? 2.021 1.809 -10.258 1.00 93.06 102 ILE A N 1
ATOM 756 C CA . ILE A 1 102 ? 3.466 1.628 -10.237 1.00 93.06 102 ILE A CA 1
ATOM 757 C C . ILE A 1 102 ? 4.078 2.363 -11.418 1.00 93.06 102 ILE A C 1
ATOM 759 O O . ILE A 1 102 ? 3.672 2.149 -12.562 1.00 93.06 102 ILE A O 1
ATOM 763 N N . TYR A 1 103 ? 5.085 3.185 -11.136 1.00 91.50 103 TYR A N 1
ATOM 764 C CA . TYR A 1 103 ? 5.833 3.918 -12.143 1.00 91.50 103 TYR A CA 1
ATOM 765 C C . TYR A 1 103 ? 7.306 3.521 -12.148 1.00 91.50 103 TYR A C 1
ATOM 767 O O . TYR A 1 103 ? 7.904 3.312 -11.090 1.00 91.50 103 TYR A O 1
ATOM 775 N N . THR A 1 104 ? 7.907 3.505 -13.335 1.00 89.25 104 THR A N 1
ATOM 776 C CA . THR A 1 104 ? 9.364 3.563 -13.468 1.00 89.25 104 THR A CA 1
ATOM 777 C C . THR A 1 104 ? 9.878 4.935 -13.044 1.00 89.25 104 THR A C 1
ATOM 779 O O . THR A 1 104 ? 9.148 5.938 -13.049 1.00 89.25 104 THR A O 1
ATOM 782 N N . THR A 1 105 ? 11.155 4.972 -12.682 1.00 84.75 105 THR A N 1
ATOM 783 C CA . THR A 1 105 ? 11.859 6.183 -12.266 1.00 84.75 105 THR A CA 1
ATOM 784 C C . THR A 1 105 ? 12.820 6.615 -13.363 1.00 84.75 105 THR A C 1
ATOM 786 O O . THR A 1 105 ? 13.516 5.788 -13.947 1.00 84.75 105 THR A O 1
ATOM 789 N N . LYS A 1 106 ? 12.910 7.923 -13.609 1.00 84.88 106 LYS A N 1
ATOM 790 C CA . LYS A 1 106 ? 14.027 8.520 -14.348 1.00 84.88 106 LYS A CA 1
ATOM 791 C C . LYS A 1 106 ? 14.677 9.619 -13.526 1.00 84.88 106 LYS A C 1
ATOM 793 O O . LYS A 1 106 ? 14.031 10.244 -12.686 1.00 84.88 106 LYS A O 1
ATOM 798 N N . TYR A 1 107 ? 15.937 9.902 -13.825 1.00 83.75 107 TYR A N 1
ATOM 799 C CA . TYR A 1 107 ? 16.653 11.027 -13.237 1.00 83.75 107 TYR A CA 1
ATOM 800 C C . TYR A 1 107 ? 16.578 12.242 -14.160 1.00 83.75 107 TYR A C 1
ATOM 802 O O . TYR A 1 107 ? 16.801 12.145 -15.369 1.00 83.75 107 TYR A O 1
ATOM 810 N N . THR A 1 108 ? 16.262 13.406 -13.597 1.00 86.62 108 THR A N 1
ATOM 811 C CA . THR A 1 108 ? 16.428 14.680 -14.306 1.00 86.62 108 THR A CA 1
ATOM 812 C C . THR A 1 108 ? 17.912 15.024 -14.450 1.00 86.62 108 THR A C 1
ATOM 814 O O . THR A 1 108 ? 18.776 14.399 -13.836 1.00 86.62 108 THR A O 1
ATOM 817 N N . GLN A 1 109 ? 18.220 16.070 -15.223 1.00 87.69 109 GLN A N 1
ATOM 818 C CA . GLN A 1 109 ? 19.589 16.593 -15.344 1.00 87.69 109 GLN A CA 1
ATOM 819 C C . GLN A 1 109 ? 20.198 17.008 -13.990 1.00 87.69 109 GLN A C 1
ATOM 821 O O . GLN A 1 109 ? 21.413 16.967 -13.836 1.00 87.69 109 GLN A O 1
ATOM 826 N N . ASP A 1 110 ? 19.358 17.330 -13.001 1.00 92.38 110 ASP A N 1
ATOM 827 C CA . ASP A 1 110 ? 19.767 17.683 -11.636 1.00 92.38 110 ASP A CA 1
ATOM 828 C C . ASP A 1 110 ? 19.839 16.463 -10.694 1.00 92.38 110 ASP A C 1
ATOM 830 O O . ASP A 1 110 ? 19.805 16.629 -9.475 1.00 92.38 110 ASP A O 1
ATOM 834 N N . PHE A 1 111 ? 19.864 15.238 -11.234 1.00 85.62 111 PHE A N 1
ATOM 835 C CA . PHE A 1 111 ? 19.844 13.976 -10.479 1.00 85.62 111 PHE A CA 1
ATOM 836 C C . PHE A 1 111 ? 18.642 13.825 -9.536 1.00 85.62 111 PHE A C 1
ATOM 838 O O . PHE A 1 111 ? 18.715 13.132 -8.523 1.00 85.62 111 PHE A O 1
ATOM 845 N N . LYS A 1 112 ? 17.510 14.453 -9.867 1.00 88.19 112 LYS A N 1
ATOM 846 C CA . LYS A 1 112 ? 16.266 14.248 -9.120 1.00 88.19 112 LYS A CA 1
ATOM 847 C C . LYS A 1 112 ? 15.499 13.079 -9.708 1.00 88.19 112 LYS A C 1
ATOM 849 O O . LYS A 1 112 ? 15.252 13.057 -10.912 1.00 88.19 112 LYS A O 1
ATOM 854 N N . GLU A 1 113 ? 15.086 12.160 -8.848 1.00 85.88 113 GLU A N 1
ATOM 855 C CA . GLU A 1 113 ? 14.163 11.091 -9.212 1.00 85.88 113 GLU A CA 1
ATOM 856 C C . GLU A 1 113 ? 12.792 11.676 -9.537 1.00 85.88 113 GLU A C 1
ATOM 858 O O . GLU A 1 113 ? 12.210 12.433 -8.755 1.00 85.88 113 GLU A O 1
ATOM 863 N N . VAL A 1 114 ? 12.274 11.336 -10.711 1.00 88.25 114 VAL A N 1
ATOM 864 C CA . VAL A 1 114 ? 10.925 11.694 -11.136 1.00 88.25 114 VAL A CA 1
ATOM 865 C C . VAL A 1 114 ? 10.232 10.482 -11.742 1.00 88.25 114 VAL A C 1
ATOM 867 O O . VAL A 1 114 ? 10.869 9.611 -12.336 1.00 88.25 114 VAL A O 1
ATOM 870 N N . LYS A 1 115 ? 8.903 10.448 -11.612 1.00 90.44 115 LYS A N 1
ATOM 871 C CA . LYS A 1 115 ? 8.063 9.445 -12.273 1.00 90.44 115 LYS A CA 1
ATOM 872 C C . LYS A 1 115 ? 8.259 9.524 -13.785 1.00 90.44 115 LYS A C 1
ATOM 874 O O . LYS A 1 115 ? 8.280 10.624 -14.345 1.00 90.44 115 LYS A O 1
ATOM 879 N N . ASP A 1 116 ? 8.347 8.370 -14.433 1.00 89.75 116 ASP A N 1
ATOM 880 C CA . ASP A 1 116 ? 8.442 8.286 -15.885 1.00 89.75 116 ASP A CA 1
ATOM 881 C C . ASP A 1 116 ? 7.233 7.581 -16.499 1.00 89.75 116 ASP A C 1
ATOM 883 O O . ASP A 1 116 ? 6.289 8.245 -16.933 1.00 89.75 116 ASP A O 1
ATOM 887 N N . ARG A 1 117 ? 7.218 6.247 -16.500 1.00 90.38 117 ARG A N 1
ATOM 888 C CA . ARG A 1 117 ? 6.201 5.454 -17.191 1.00 90.38 117 ARG A CA 1
ATOM 889 C C . ARG A 1 117 ? 5.364 4.659 -16.203 1.00 90.38 117 ARG A C 1
ATOM 891 O O . ARG A 1 117 ? 5.904 4.016 -15.315 1.00 90.38 117 ARG A O 1
ATOM 898 N N . LEU A 1 118 ? 4.044 4.676 -16.375 1.00 93.00 118 LEU A N 1
ATOM 899 C CA . LEU A 1 118 ? 3.140 3.778 -15.652 1.00 93.00 118 LEU A CA 1
ATOM 900 C C . LEU A 1 118 ? 3.327 2.349 -16.186 1.00 93.00 118 LEU A C 1
ATOM 902 O O . LEU A 1 118 ? 3.155 2.120 -17.384 1.00 93.00 118 LEU A O 1
ATOM 906 N N . VAL A 1 119 ? 3.674 1.409 -15.308 1.00 93.50 119 VAL A N 1
ATOM 907 C CA . VAL A 1 119 ? 3.925 -0.003 -15.656 1.00 93.50 119 VAL A CA 1
ATOM 908 C C . VAL A 1 119 ? 2.889 -0.961 -15.084 1.00 93.50 119 VAL A C 1
ATOM 910 O O . VAL A 1 119 ? 2.722 -2.059 -15.604 1.00 93.50 119 VAL A O 1
ATOM 913 N N . TYR A 1 120 ? 2.148 -0.536 -14.063 1.00 94.81 120 TYR A N 1
ATOM 914 C CA . TYR A 1 120 ? 1.040 -1.304 -13.508 1.00 94.81 120 TYR A CA 1
ATOM 915 C C . TYR A 1 120 ? -0.038 -0.373 -12.958 1.00 94.81 120 TYR A C 1
ATOM 917 O O . TYR A 1 120 ? 0.266 0.668 -12.368 1.00 94.81 120 TYR A O 1
ATOM 925 N N . THR A 1 121 ? -1.294 -0.779 -13.138 1.00 96.88 121 THR A N 1
ATOM 926 C CA . THR A 1 121 ? -2.465 -0.190 -12.492 1.00 96.88 121 THR A CA 1
ATOM 927 C C . THR A 1 121 ? -3.364 -1.318 -12.014 1.00 96.88 121 THR A C 1
ATOM 929 O O . THR A 1 121 ? -3.664 -2.237 -12.771 1.00 96.88 121 THR A O 1
ATOM 932 N N . GLY A 1 122 ? -3.814 -1.235 -10.771 1.00 95.62 122 GLY A N 1
ATOM 933 C CA . GLY A 1 122 ? -4.708 -2.224 -10.192 1.00 95.62 122 GLY A CA 1
ATOM 934 C C . GLY A 1 122 ? -5.501 -1.651 -9.032 1.00 95.62 122 GLY A C 1
ATOM 935 O O . GLY A 1 122 ? -5.220 -0.555 -8.543 1.00 95.62 122 GLY A O 1
ATOM 936 N N . THR A 1 123 ? -6.502 -2.402 -8.598 1.00 95.62 123 THR A N 1
ATOM 937 C CA . THR A 1 123 ? -7.340 -2.058 -7.451 1.00 95.62 123 THR A CA 1
ATOM 938 C C . THR A 1 123 ? -7.347 -3.203 -6.458 1.00 95.62 123 THR A C 1
ATOM 940 O O . THR A 1 123 ? -7.415 -4.363 -6.856 1.00 95.62 123 THR A O 1
ATOM 943 N N . ALA A 1 124 ? -7.329 -2.871 -5.178 1.00 95.06 124 ALA A N 1
ATOM 944 C CA . ALA A 1 124 ? -7.512 -3.799 -4.076 1.00 95.06 124 ALA A CA 1
ATOM 945 C C . ALA A 1 124 ? -8.486 -3.194 -3.059 1.00 95.06 124 ALA A C 1
ATOM 947 O O . ALA A 1 124 ? -8.844 -2.020 -3.158 1.00 95.06 124 ALA A O 1
ATOM 948 N N . THR A 1 125 ? -8.878 -3.988 -2.072 1.00 95.44 125 THR A N 1
ATOM 949 C CA . THR A 1 125 ? -9.627 -3.520 -0.906 1.00 95.44 125 THR A CA 1
ATOM 950 C C . THR A 1 125 ? -8.853 -3.920 0.339 1.00 95.44 125 THR A C 1
ATOM 952 O O . THR A 1 125 ? -8.343 -5.037 0.401 1.00 95.44 125 THR A O 1
ATOM 955 N N . ILE A 1 126 ? -8.756 -3.009 1.304 1.00 95.19 126 ILE A N 1
ATOM 956 C CA . ILE A 1 126 ? -8.325 -3.318 2.672 1.00 95.19 126 ILE A CA 1
ATOM 957 C C . ILE A 1 126 ? -9.510 -3.079 3.600 1.00 95.19 126 ILE A C 1
ATOM 959 O O . ILE A 1 126 ? -10.245 -2.114 3.402 1.00 95.19 126 ILE A O 1
ATOM 963 N N . ASP A 1 127 ? -9.716 -3.943 4.583 1.00 95.38 127 ASP A N 1
ATOM 964 C CA . ASP A 1 127 ? -10.782 -3.797 5.578 1.00 95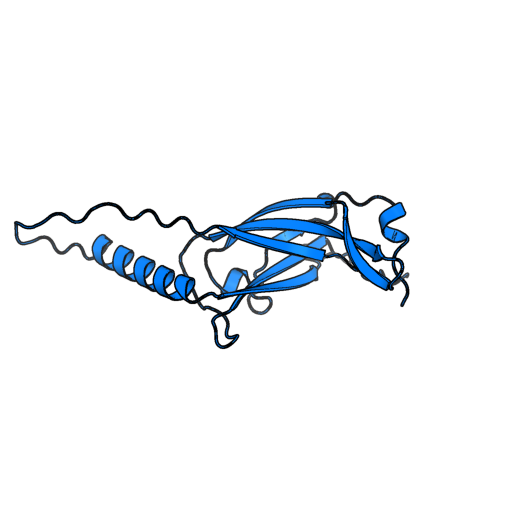.38 127 ASP A CA 1
ATOM 965 C C . ASP A 1 127 ? -10.246 -3.474 6.979 1.00 95.38 127 ASP A C 1
ATOM 967 O O . ASP A 1 127 ? -11.005 -3.091 7.877 1.00 95.38 127 ASP A O 1
ATOM 971 N N . SER A 1 128 ? -8.927 -3.571 7.159 1.00 96.12 128 SER A N 1
ATOM 972 C CA . SER A 1 128 ? -8.257 -3.259 8.409 1.00 96.12 128 SER A CA 1
ATOM 973 C C . SER A 1 128 ? -6.872 -2.653 8.210 1.00 96.12 128 SER A C 1
ATOM 975 O O . SER A 1 128 ? -6.182 -2.871 7.213 1.00 96.12 128 SER A O 1
ATOM 977 N N . TRP A 1 129 ? -6.392 -1.951 9.236 1.00 94.88 129 TRP A N 1
ATOM 978 C CA . TRP A 1 129 ? -5.008 -1.472 9.292 1.00 94.88 129 TRP A CA 1
ATOM 979 C C . TRP A 1 129 ? -3.968 -2.610 9.237 1.00 94.88 129 TRP A C 1
ATOM 981 O O . TRP A 1 129 ? -2.806 -2.368 8.904 1.00 94.88 129 TRP A O 1
ATOM 991 N N . LYS A 1 130 ? -4.358 -3.852 9.567 1.00 96.25 130 LYS A N 1
ATOM 992 C CA . LYS A 1 130 ? -3.473 -5.028 9.531 1.00 96.25 130 LYS A CA 1
ATOM 993 C C . LYS A 1 130 ? -3.195 -5.481 8.103 1.00 96.25 130 LYS A C 1
ATOM 995 O O . LYS A 1 130 ? -2.074 -5.900 7.824 1.00 96.25 130 LYS A O 1
ATOM 1000 N N . ASP A 1 131 ? -4.154 -5.309 7.197 1.00 94.94 131 ASP A N 1
ATOM 1001 C CA . ASP A 1 131 ? -3.977 -5.603 5.770 1.00 94.94 131 ASP A CA 1
ATOM 1002 C C . ASP A 1 131 ? -2.904 -4.712 5.144 1.00 94.94 131 ASP A C 1
ATOM 1004 O O . ASP A 1 131 ? -2.294 -5.066 4.144 1.00 94.94 131 ASP A O 1
ATOM 1008 N N . GLY A 1 132 ? -2.642 -3.552 5.742 1.00 91.00 132 GLY A N 1
ATOM 1009 C CA . GLY A 1 132 ? -1.573 -2.641 5.357 1.00 91.00 132 GLY A CA 1
ATOM 1010 C C . GLY A 1 132 ? -0.218 -2.924 6.006 1.00 91.00 132 GLY A C 1
ATOM 1011 O O . GLY A 1 132 ? 0.742 -2.211 5.735 1.00 91.00 132 GLY A O 1
ATOM 1012 N N . ASN A 1 133 ? -0.105 -3.923 6.887 1.00 90.31 133 ASN A N 1
ATOM 1013 C CA . ASN A 1 133 ? 1.019 -4.040 7.811 1.00 90.31 133 ASN A CA 1
ATOM 1014 C C . ASN A 1 133 ? 1.846 -5.319 7.597 1.00 90.31 133 ASN A C 1
ATOM 1016 O O . ASN A 1 133 ? 1.359 -6.443 7.715 1.00 90.31 133 ASN A O 1
ATOM 1020 N N . PHE A 1 134 ? 3.149 -5.140 7.359 1.00 89.38 134 PHE A N 1
ATOM 1021 C CA . PHE A 1 134 ? 4.071 -6.238 7.052 1.00 89.38 134 PHE A CA 1
ATOM 1022 C C . PHE A 1 134 ? 4.269 -7.255 8.189 1.00 89.38 134 PHE A C 1
ATOM 1024 O O . PHE A 1 134 ? 4.696 -8.377 7.918 1.00 89.38 134 PHE A O 1
ATOM 1031 N N . LEU A 1 135 ? 3.968 -6.888 9.441 1.00 89.88 135 LEU A N 1
ATOM 1032 C CA . LEU A 1 135 ? 4.070 -7.776 10.605 1.00 89.88 135 LEU A CA 1
ATOM 1033 C C . LEU A 1 135 ? 2.889 -8.749 10.724 1.00 89.88 135 LEU A C 1
ATOM 1035 O O . LEU A 1 135 ? 2.987 -9.711 11.480 1.00 89.88 135 LEU A O 1
ATOM 1039 N N . PHE A 1 136 ? 1.792 -8.510 9.999 1.00 90.06 136 PHE A N 1
ATOM 1040 C CA . PHE A 1 136 ? 0.575 -9.331 10.039 1.00 90.06 136 PHE A CA 1
ATOM 1041 C C . PHE A 1 136 ? 0.357 -10.136 8.753 1.00 90.06 136 PHE A C 1
ATOM 1043 O O . PHE A 1 136 ? -0.761 -10.560 8.487 1.00 90.06 136 PHE A O 1
ATOM 1050 N N . GLU A 1 137 ? 1.409 -10.319 7.946 1.00 86.88 137 GLU A N 1
ATOM 1051 C CA . GLU A 1 137 ? 1.344 -11.006 6.643 1.00 86.88 137 GLU A CA 1
ATOM 1052 C C . GLU A 1 137 ? 0.300 -10.426 5.672 1.00 86.88 137 GLU A C 1
ATOM 1054 O O . GLU A 1 137 ? -0.084 -11.081 4.703 1.00 86.88 137 GLU A O 1
ATOM 1059 N N . GLY A 1 138 ? -0.126 -9.181 5.907 1.00 90.75 138 GLY A N 1
ATOM 1060 C CA . GLY A 1 138 ? -0.989 -8.451 4.995 1.00 90.75 138 GLY A CA 1
ATOM 1061 C C . GLY A 1 138 ? -0.258 -8.043 3.715 1.00 90.75 138 GLY A C 1
ATOM 1062 O O . GLY A 1 138 ? 0.781 -8.583 3.326 1.00 90.75 138 GLY A O 1
ATOM 1063 N N . GLY A 1 139 ? -0.787 -7.009 3.089 1.00 93.81 139 GLY A N 1
ATOM 1064 C CA . GLY A 1 139 ? -0.237 -6.354 1.923 1.00 93.81 139 GLY A CA 1
ATOM 1065 C C . GLY A 1 139 ? -0.932 -6.776 0.637 1.00 93.81 139 GLY A C 1
ATOM 1066 O O . GLY A 1 139 ? -1.445 -7.883 0.479 1.00 93.81 139 GLY A O 1
ATOM 1067 N N . ILE A 1 140 ? -0.923 -5.856 -0.316 1.00 95.38 140 ILE A N 1
ATOM 1068 C CA . ILE A 1 140 ? -1.471 -6.054 -1.651 1.00 95.38 140 ILE A CA 1
ATOM 1069 C C . ILE A 1 140 ? -0.382 -6.712 -2.494 1.00 95.38 140 ILE A C 1
ATOM 1071 O O . ILE A 1 140 ? 0.668 -6.111 -2.731 1.00 95.38 140 ILE A O 1
ATOM 1075 N N . LYS A 1 141 ? -0.621 -7.952 -2.923 1.00 95.31 141 LYS A N 1
ATOM 1076 C CA . LYS A 1 141 ? 0.306 -8.722 -3.760 1.00 95.31 141 LYS A CA 1
ATOM 1077 C C . LYS A 1 141 ? 0.138 -8.336 -5.226 1.00 95.31 141 LYS A C 1
ATOM 1079 O O . LYS A 1 141 ? -0.978 -8.338 -5.735 1.00 95.31 141 LYS A O 1
ATOM 1084 N N . ILE A 1 142 ? 1.246 -8.021 -5.884 1.00 94.56 142 ILE A N 1
ATOM 1085 C CA . ILE A 1 142 ? 1.307 -7.667 -7.302 1.00 94.56 142 ILE A CA 1
ATOM 1086 C C . ILE A 1 142 ? 2.338 -8.589 -7.958 1.00 94.56 142 ILE A C 1
ATOM 1088 O O . ILE A 1 142 ? 3.537 -8.387 -7.734 1.00 94.56 142 ILE A O 1
ATOM 1092 N N . PRO A 1 143 ? 1.902 -9.608 -8.717 1.00 93.62 143 PRO A N 1
ATOM 1093 C CA . PRO A 1 143 ? 2.797 -10.500 -9.447 1.00 93.62 143 PRO A CA 1
ATOM 1094 C C . PRO A 1 143 ? 3.717 -9.729 -10.397 1.00 93.62 143 PRO A C 1
ATOM 1096 O O . PRO A 1 143 ? 3.288 -8.761 -11.025 1.00 93.62 143 PRO A O 1
ATOM 1099 N N . PHE A 1 144 ? 4.974 -10.158 -10.550 1.00 89.31 144 PHE A N 1
ATOM 1100 C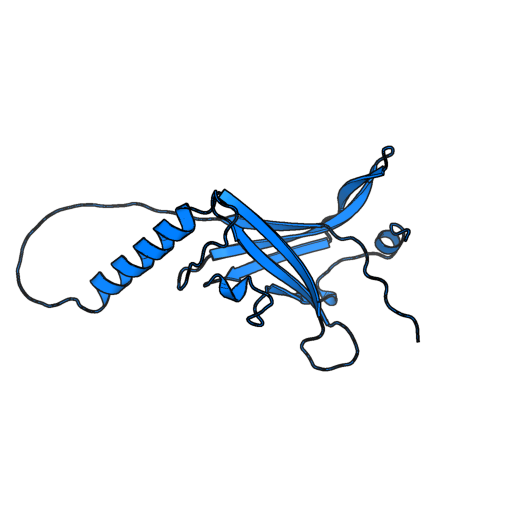 CA . PHE A 1 144 ? 5.881 -9.518 -11.514 1.00 89.31 144 PHE A CA 1
ATOM 1101 C C . PHE A 1 144 ? 5.375 -9.616 -12.956 1.00 89.31 144 PHE A C 1
ATOM 1103 O O . PHE A 1 144 ? 5.617 -8.700 -13.737 1.00 89.31 144 PHE A O 1
ATOM 1110 N N . GLU A 1 145 ? 4.649 -10.684 -13.296 1.00 89.94 145 GLU A N 1
ATOM 1111 C CA . GLU A 1 145 ? 4.052 -10.877 -14.624 1.00 89.94 145 GLU A CA 1
ATOM 1112 C C . GLU A 1 145 ? 3.001 -9.817 -14.989 1.00 89.94 145 GLU A C 1
ATOM 1114 O O . GLU A 1 145 ? 2.815 -9.527 -16.170 1.00 89.94 145 GLU A O 1
ATOM 1119 N N . ASP A 1 146 ? 2.382 -9.180 -13.991 1.00 93.75 146 ASP A N 1
ATOM 1120 C CA . ASP A 1 146 ? 1.410 -8.105 -14.202 1.00 93.75 146 ASP A CA 1
ATOM 1121 C C . ASP A 1 146 ? 2.084 -6.731 -14.383 1.00 93.75 146 ASP A C 1
ATOM 1123 O O . ASP A 1 146 ? 1.444 -5.756 -14.797 1.00 93.75 146 ASP A O 1
ATOM 1127 N N . ILE A 1 147 ? 3.384 -6.619 -14.078 1.00 91.00 147 ILE A N 1
ATOM 1128 C CA . ILE A 1 147 ? 4.143 -5.370 -14.175 1.00 91.00 147 ILE A CA 1
ATOM 1129 C C . ILE A 1 147 ? 4.780 -5.269 -15.563 1.00 91.00 147 ILE A C 1
ATOM 1131 O O . ILE A 1 147 ? 5.741 -5.955 -15.896 1.00 91.00 147 ILE A O 1
ATOM 1135 N N . ASN A 1 148 ? 4.280 -4.333 -16.369 1.00 91.25 148 ASN A N 1
ATOM 1136 C CA . ASN A 1 148 ? 4.686 -4.151 -17.762 1.00 91.25 148 ASN A CA 1
ATOM 1137 C C . ASN A 1 148 ? 5.993 -3.351 -17.885 1.00 91.25 148 ASN A C 1
ATOM 1139 O O . ASN A 1 148 ? 5.993 -2.208 -18.368 1.00 91.25 148 ASN A O 1
ATOM 1143 N N . THR A 1 149 ? 7.106 -3.931 -17.437 1.00 84.25 149 THR A N 1
ATOM 1144 C CA . THR A 1 149 ? 8.452 -3.397 -17.679 1.00 84.25 149 THR A CA 1
ATOM 1145 C C . THR A 1 149 ? 8.963 -3.777 -19.072 1.00 84.25 149 THR A C 1
ATOM 1147 O O . THR A 1 149 ? 8.542 -4.756 -19.685 1.00 84.25 149 THR A O 1
ATOM 1150 N N . VAL A 1 150 ? 9.856 -2.955 -19.611 1.00 81.25 150 VAL A N 1
ATOM 1151 C CA . VAL A 1 150 ? 10.616 -3.212 -20.838 1.00 81.25 150 VAL A CA 1
ATOM 1152 C C . VAL A 1 150 ? 12.103 -3.179 -20.510 1.00 81.25 150 VAL A C 1
ATOM 1154 O O . VAL A 1 150 ? 12.506 -2.583 -19.518 1.00 81.25 150 VAL A O 1
ATOM 1157 N N . GLN A 1 151 ? 12.937 -3.768 -21.367 1.00 75.44 151 GLN A N 1
ATOM 1158 C CA . GLN A 1 151 ? 14.382 -3.859 -21.129 1.00 75.44 151 GLN A CA 1
ATOM 1159 C C . GLN A 1 151 ? 15.047 -2.498 -20.842 1.00 75.44 151 GLN A C 1
ATOM 1161 O O . GLN A 1 151 ? 15.940 -2.419 -20.010 1.00 75.44 151 GLN A O 1
ATOM 1166 N N . SER A 1 152 ? 14.588 -1.409 -21.468 1.00 73.25 152 SE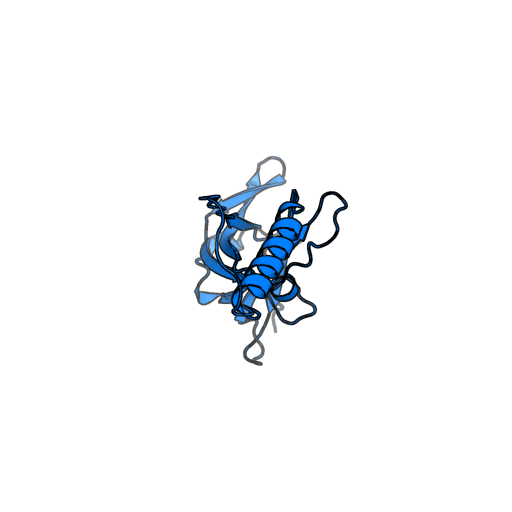R A N 1
ATOM 1167 C CA . SER A 1 152 ? 15.124 -0.062 -21.212 1.00 73.25 152 SER A CA 1
ATOM 1168 C C . SER A 1 152 ? 14.786 0.500 -19.825 1.00 73.25 152 SER A C 1
ATOM 1170 O O . SER A 1 152 ? 15.338 1.526 -19.440 1.00 73.25 152 SER A O 1
ATOM 1172 N N . ASP A 1 153 ? 13.883 -0.132 -19.072 1.00 72.75 153 ASP A N 1
ATOM 1173 C CA . ASP A 1 153 ? 13.633 0.230 -17.673 1.00 72.75 153 ASP A CA 1
ATOM 1174 C C . ASP A 1 153 ? 14.727 -0.318 -16.736 1.00 72.75 153 ASP A C 1
ATOM 1176 O O . ASP A 1 153 ? 14.841 0.136 -15.600 1.00 72.75 153 ASP A O 1
ATOM 1180 N N . GLU A 1 154 ? 15.549 -1.268 -17.205 1.00 63.12 154 GLU A N 1
ATOM 1181 C CA . GLU A 1 154 ? 16.699 -1.810 -16.468 1.00 63.12 154 GLU A CA 1
ATOM 1182 C C . GLU A 1 154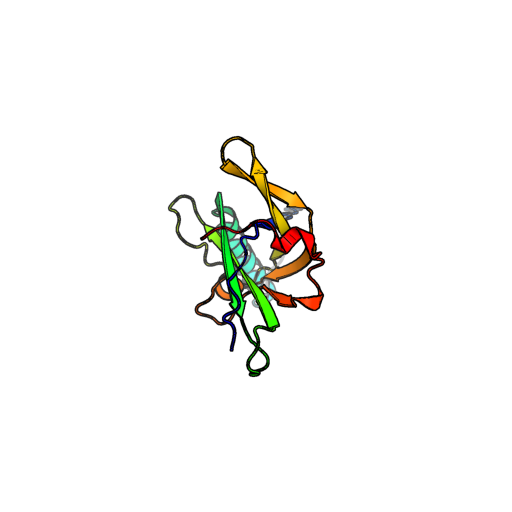 ? 17.911 -0.857 -16.493 1.00 63.12 154 GLU A C 1
ATOM 1184 O O . GLU A 1 154 ? 18.807 -0.973 -15.657 1.00 63.12 154 GLU A O 1
ATOM 1189 N N . ASP A 1 155 ? 17.939 0.104 -17.428 1.00 52.16 155 ASP A N 1
ATOM 1190 C CA . ASP A 1 155 ? 19.109 0.950 -17.720 1.00 52.16 155 ASP A CA 1
ATOM 1191 C C . ASP A 1 155 ? 19.363 2.060 -16.679 1.00 52.16 155 ASP A C 1
ATOM 1193 O O . ASP A 1 155 ? 20.415 2.708 -16.697 1.00 52.16 155 ASP A O 1
ATOM 1197 N N . TYR A 1 156 ? 18.438 2.285 -15.741 1.00 50.12 156 TYR A N 1
ATOM 1198 C CA . TYR A 1 156 ? 18.529 3.358 -14.748 1.00 50.12 156 TYR A CA 1
ATOM 1199 C C . TYR A 1 156 ? 18.690 2.819 -13.320 1.00 50.12 156 TYR A C 1
ATOM 1201 O O . TYR A 1 156 ? 17.786 2.902 -12.492 1.00 50.12 156 TYR A O 1
ATOM 1209 N N . GLY A 1 157 ? 19.892 2.320 -13.014 1.00 39.53 157 GLY A N 1
ATOM 1210 C CA . GLY A 1 157 ? 20.332 2.028 -11.648 1.00 39.53 157 GLY A CA 1
ATOM 1211 C C . GLY A 1 157 ? 21.859 2.010 -11.521 1.00 39.53 157 GLY A C 1
ATOM 1212 O O . GLY A 1 157 ? 22.513 1.096 -12.015 1.00 39.53 157 GLY A O 1
ATOM 1213 N N . TRP A 1 158 ? 22.436 3.010 -10.848 1.00 29.20 158 TRP A N 1
ATOM 1214 C CA . TRP A 1 158 ? 23.793 2.941 -10.293 1.00 29.20 158 TRP A CA 1
ATOM 1215 C C . TRP A 1 158 ? 23.706 2.899 -8.761 1.00 29.20 158 TRP A C 1
ATOM 1217 O O . TRP A 1 158 ? 23.105 3.790 -8.166 1.00 29.20 158 TRP A O 1
ATOM 1227 N N . VAL A 1 159 ? 24.440 1.922 -8.205 1.00 35.00 159 VAL A N 1
ATOM 1228 C CA . VAL A 1 159 ? 24.866 1.677 -6.805 1.00 35.00 159 VAL A CA 1
ATOM 1229 C C . VAL A 1 159 ? 23.864 1.020 -5.857 1.00 35.00 159 VAL A C 1
ATOM 1231 O O . VAL A 1 159 ? 22.875 1.664 -5.460 1.00 35.00 159 VAL A O 1
#

Secondary structure (DSSP, 8-state):
--------EEEEEEE-------------------TTHHHHHHHHHHHHHHHTT--EEEEEEEEE-SSSSSS--EEEEEEEEE-TTS-B---EEEEEEEEEEEEEEEE-TTS-EEEEEEEEEEEEEEEETTTT-GGGT--EEEEGGGS---GGGTT----

Foldseek 3Di:
DDDDDDADKDKDKDWDDDDDDDDDDDDDDDDDPPPPPVVVVVQVVVLVVLVVQFDDKDKDKDQDDDPPDPDGQFIFIQIFTAGPVRDTSWHAQQKIKMKMWMFQWDADPVRDTDGDDTFAIDIDIDGGNLLNDVVNVHTDGDGPVRGRDDPVSVVDDDD

Radius of gyration: 20.97 Å; chains: 1; bounding box: 68×39×43 Å

pLDDT: mean 78.5, std 20.77, range [29.2, 96.88]

Sequence (159 aa):
MKKKTLTSLIVMVAILLFVMFAGCVEEGGETAKPTGQAEKVTEESKQMELLATAVSGSVMTMAKNWDADAEDDGIVVYPDLKDSSGETVKFEGVELPVEVKIYTTKYTQDFKEVKDRLVYTGTATIDSWKDGNFLFEGGIKIPFEDINTVQSDEDYGWV